Protein AF-A0A8D8C6A1-F1 (afdb_monomer_lite)

Secondary structure (DSSP, 8-state):
-HHHHHTSHHHHHHHHHTT----------TTSSHHHHHT--GGGGSSS--TT-TT--HHHHHHHHHHHHHHH-TTS--------EEEETTEEEESS-TT-

Foldseek 3Di:
DVLLVPVCLLVQLVVVVVPDDHDDADDDDVVPCRCQQAAFDPVCVPDDHDLPDPSGHPPSVSVVSNVVVVVVDPPDDDDDDDFDWDQDPNDIAGPVCNPD

Sequence (100 aa):
DDVVEYSGVKRLIEMAIEGFSCTAFCYGQTGSGKTHTLTGPPELFYGKPDPQHEYHGLVFRSFLYLFKLLQERKDTNFVLKASFLEIYNEKVIDLLNPGT

Radius of gyration: 15.27 Å; chains: 1; bounding box: 34×38×39 Å

Structure (mmCIF, N/CA/C/O backbone):
data_AF-A0A8D8C6A1-F1
#
_entry.id   AF-A0A8D8C6A1-F1
#
loop_
_atom_site.group_PDB
_atom_site.id
_atom_site.type_symbol
_atom_site.label_atom_id
_atom_site.label_alt_id
_atom_site.label_comp_id
_atom_site.label_asym_id
_atom_site.label_entity_id
_atom_site.label_seq_id
_atom_site.pdbx_PDB_ins_code
_atom_site.Cartn_x
_atom_site.Cartn_y
_atom_site.Cartn_z
_atom_site.occupancy
_atom_site.B_iso_or_equiv
_atom_site.auth_seq_id
_atom_site.auth_comp_id
_atom_site.auth_asym_id
_atom_site.auth_atom_id
_atom_site.pdbx_PDB_model_num
ATOM 1 N N . ASP A 1 1 ? 7.828 14.158 3.539 1.00 58.22 1 ASP A N 1
ATOM 2 C CA . ASP A 1 1 ? 6.422 14.170 4.008 1.00 58.22 1 ASP A CA 1
ATOM 3 C C . ASP A 1 1 ? 5.428 14.685 2.972 1.00 58.22 1 ASP A C 1
ATOM 5 O O . ASP A 1 1 ? 4.325 14.153 2.888 1.00 58.22 1 ASP A O 1
ATOM 9 N N . ASP A 1 2 ? 5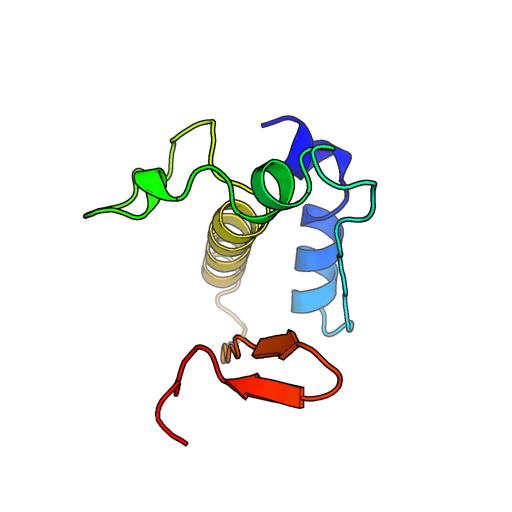.843 15.611 2.110 1.00 74.69 2 ASP A N 1
ATOM 10 C CA . ASP A 1 2 ? 5.016 16.269 1.088 1.00 74.69 2 ASP A CA 1
ATOM 11 C C . ASP A 1 2 ? 4.196 15.319 0.200 1.00 74.69 2 ASP A C 1
ATOM 13 O O . ASP A 1 2 ? 3.026 15.569 -0.072 1.00 74.69 2 ASP A O 1
ATOM 17 N N . VAL A 1 3 ? 4.763 14.189 -0.232 1.00 79.06 3 VAL A N 1
ATOM 18 C CA . VAL A 1 3 ? 4.087 13.296 -1.189 1.00 79.06 3 VAL A CA 1
ATOM 19 C C . VAL A 1 3 ? 2.798 12.691 -0.621 1.00 79.06 3 VAL A C 1
ATOM 21 O O . VAL A 1 3 ? 1.804 12.611 -1.336 1.00 79.06 3 VAL A O 1
ATOM 24 N N . VAL A 1 4 ? 2.762 12.282 0.650 1.00 80.50 4 VAL A N 1
ATOM 25 C CA . VAL A 1 4 ? 1.535 11.716 1.253 1.00 80.50 4 VAL A CA 1
ATOM 26 C C . VAL A 1 4 ? 0.486 12.802 1.485 1.00 80.50 4 VAL A C 1
ATOM 28 O O . VAL A 1 4 ? -0.705 12.543 1.329 1.00 80.50 4 VAL A O 1
ATOM 31 N N . GLU A 1 5 ? 0.933 14.008 1.830 1.00 81.56 5 GLU A N 1
ATOM 32 C CA . GLU A 1 5 ? 0.056 15.149 2.082 1.00 81.56 5 GLU A CA 1
ATOM 33 C C . GLU A 1 5 ? -0.628 15.630 0.795 1.00 81.56 5 GLU A C 1
ATOM 35 O O . GLU A 1 5 ? -1.849 15.765 0.750 1.00 81.56 5 GLU A O 1
ATOM 40 N N . TYR A 1 6 ? 0.138 15.813 -0.284 1.00 87.62 6 TYR A N 1
ATOM 41 C CA . TYR A 1 6 ? -0.365 16.424 -1.518 1.00 87.62 6 TYR A CA 1
ATOM 42 C C . TYR A 1 6 ? -0.894 15.427 -2.559 1.00 87.62 6 TYR A C 1
ATOM 44 O O . TYR A 1 6 ? -1.567 15.835 -3.502 1.00 87.62 6 TYR A O 1
ATOM 52 N N . SER A 1 7 ? -0.644 14.121 -2.410 1.00 90.19 7 SER A N 1
ATOM 53 C CA . SER A 1 7 ? -1.155 13.102 -3.352 1.00 90.19 7 SER A CA 1
ATOM 54 C C . SER A 1 7 ? -2.647 12.795 -3.202 1.00 90.19 7 SER A C 1
ATOM 56 O O . SER A 1 7 ? -3.209 12.086 -4.034 1.00 90.19 7 SER A O 1
ATOM 58 N N . GLY A 1 8 ? -3.293 13.263 -2.129 1.00 93.94 8 GLY A N 1
ATOM 59 C CA . GLY A 1 8 ? -4.675 12.902 -1.800 1.00 93.94 8 GLY A CA 1
ATOM 60 C C . GLY A 1 8 ? -4.838 11.485 -1.234 1.00 93.94 8 GLY A C 1
ATOM 61 O O . GLY A 1 8 ? -5.958 11.076 -0.930 1.00 93.94 8 GLY A O 1
ATOM 62 N N . VAL A 1 9 ? -3.744 10.740 -1.030 1.00 94.94 9 VAL A N 1
ATOM 63 C CA . VAL A 1 9 ? -3.781 9.354 -0.534 1.00 94.94 9 VAL A CA 1
ATOM 64 C C . VAL A 1 9 ? -4.391 9.254 0.867 1.00 94.94 9 VAL A C 1
ATOM 66 O O . VAL A 1 9 ? -5.143 8.318 1.120 1.00 94.94 9 VAL A O 1
ATOM 69 N N . LYS A 1 10 ? -4.167 10.232 1.758 1.00 94.69 10 LYS A N 1
ATOM 70 C CA . LYS A 1 10 ? -4.834 10.263 3.076 1.00 94.69 10 LYS A CA 1
ATOM 71 C C . LYS A 1 10 ? -6.357 10.246 2.954 1.00 94.69 10 LYS A C 1
ATOM 73 O O . LYS A 1 10 ? -7.007 9.411 3.573 1.00 94.69 10 LYS A O 1
ATOM 78 N N . ARG A 1 11 ? -6.909 11.091 2.078 1.00 96.06 11 ARG A N 1
ATOM 79 C CA . ARG A 1 11 ? -8.351 11.137 1.809 1.00 96.06 11 ARG A CA 1
ATOM 80 C C . ARG A 1 11 ? -8.862 9.823 1.214 1.00 96.06 11 ARG A C 1
ATOM 82 O O . ARG A 1 11 ? -9.944 9.377 1.575 1.00 96.06 11 ARG A O 1
ATOM 89 N N . LEU A 1 12 ? -8.096 9.187 0.322 1.00 97.12 12 LEU A N 1
ATOM 90 C CA . LEU A 1 12 ? -8.445 7.857 -0.196 1.00 97.12 12 LEU A CA 1
ATOM 91 C C . LEU A 1 12 ? -8.521 6.815 0.930 1.00 97.12 12 LEU A C 1
ATOM 93 O O . LEU A 1 12 ? -9.428 5.991 0.933 1.00 97.12 12 LEU A O 1
ATOM 97 N N . ILE A 1 13 ? -7.599 6.861 1.894 1.00 96.38 13 ILE A N 1
ATOM 98 C CA . ILE A 1 13 ? -7.596 5.946 3.042 1.00 96.38 13 ILE A CA 1
ATOM 99 C C . ILE A 1 13 ? -8.811 6.200 3.943 1.00 96.38 13 ILE A C 1
ATOM 101 O O . ILE A 1 13 ? -9.481 5.247 4.326 1.00 96.38 13 ILE A O 1
ATOM 105 N N . GLU A 1 14 ? -9.137 7.459 4.241 1.00 96.00 14 GLU A N 1
ATOM 106 C CA . GLU A 1 14 ? -10.332 7.812 5.023 1.00 96.00 14 GLU A CA 1
ATOM 107 C C . GLU A 1 14 ? -11.617 7.296 4.355 1.00 96.00 14 GLU A C 1
ATOM 109 O O . GLU A 1 14 ? -12.406 6.600 4.997 1.00 96.00 14 GLU A O 1
ATOM 114 N N . MET A 1 15 ? -11.775 7.529 3.046 1.00 97.56 15 MET A N 1
ATOM 115 C CA . MET A 1 15 ? -12.904 7.003 2.269 1.00 97.56 15 MET A CA 1
ATOM 116 C C . MET A 1 15 ? -12.927 5.464 2.251 1.00 97.56 15 MET A C 1
ATOM 118 O O . MET A 1 15 ? -13.993 4.860 2.346 1.00 97.56 15 MET A O 1
ATOM 122 N N . ALA A 1 16 ? -11.770 4.800 2.178 1.00 96.56 16 ALA A N 1
ATOM 123 C CA . ALA A 1 16 ? -11.709 3.340 2.227 1.00 96.56 16 ALA A CA 1
ATOM 124 C C . ALA A 1 16 ? -12.221 2.775 3.561 1.00 96.56 16 ALA A C 1
ATOM 126 O O . ALA A 1 16 ? -12.935 1.771 3.570 1.00 96.56 16 ALA A O 1
ATOM 127 N N . ILE A 1 17 ? -11.922 3.438 4.682 1.00 95.44 17 ILE A N 1
ATOM 128 C CA . ILE A 1 17 ? -12.435 3.052 6.007 1.00 95.44 17 ILE A CA 1
ATOM 129 C C . ILE A 1 17 ? -13.951 3.306 6.106 1.00 95.44 17 ILE A C 1
ATOM 131 O O . ILE A 1 17 ? -14.652 2.581 6.808 1.00 95.44 17 ILE A O 1
ATOM 135 N N . GLU A 1 18 ? -14.476 4.295 5.381 1.00 94.75 18 GLU A N 1
ATOM 136 C CA . GLU A 1 18 ? -15.920 4.552 5.246 1.00 94.75 18 GLU A CA 1
ATOM 137 C C . GLU A 1 18 ? -16.640 3.582 4.290 1.00 94.75 18 GLU A C 1
ATOM 139 O O . GLU A 1 18 ? -17.864 3.627 4.175 1.00 94.75 18 GLU A O 1
ATOM 144 N N . GLY A 1 19 ? -15.909 2.671 3.638 1.00 94.94 19 GLY A N 1
ATOM 145 C CA . GLY A 1 19 ? -16.471 1.625 2.781 1.00 94.94 19 GLY A CA 1
ATOM 146 C C . GLY A 1 19 ? -16.428 1.923 1.280 1.00 94.94 19 GLY A C 1
ATOM 147 O O . GLY A 1 19 ? -16.991 1.160 0.494 1.00 94.94 19 GLY A O 1
ATOM 148 N N . PHE A 1 20 ? -15.749 2.989 0.849 1.00 98.06 20 PHE A N 1
ATOM 149 C CA . PHE A 1 20 ? -15.567 3.289 -0.572 1.00 98.06 20 PHE A CA 1
ATOM 150 C C . PHE A 1 20 ? -14.401 2.503 -1.184 1.00 98.06 20 PHE A C 1
ATOM 152 O O . PHE A 1 20 ? -13.310 2.414 -0.621 1.00 98.06 20 PHE A O 1
ATOM 159 N N . SER A 1 21 ? -14.584 1.987 -2.400 1.00 97.50 21 SER A N 1
ATOM 160 C CA . SER A 1 21 ? -13.477 1.410 -3.171 1.00 97.50 21 SER A CA 1
ATOM 161 C C . SER A 1 21 ? -12.548 2.512 -3.680 1.00 97.50 21 SER A C 1
ATOM 163 O O . SER A 1 21 ? -12.974 3.396 -4.420 1.00 97.50 21 SER A O 1
ATOM 165 N N . CYS A 1 22 ? -11.273 2.445 -3.298 1.00 96.94 22 CYS A N 1
ATOM 166 C CA . CYS A 1 22 ? -10.262 3.438 -3.654 1.00 96.94 22 CYS A CA 1
ATOM 167 C C . CYS A 1 22 ? -9.095 2.786 -4.403 1.00 96.94 22 CYS A C 1
ATOM 169 O O . CYS A 1 22 ? -8.730 1.640 -4.141 1.00 96.94 22 CYS A O 1
ATOM 171 N N . THR A 1 23 ? -8.484 3.513 -5.338 1.00 96.00 23 THR A N 1
ATOM 172 C CA . THR A 1 23 ? -7.311 3.043 -6.089 1.00 96.00 23 THR A CA 1
ATOM 173 C C . THR A 1 23 ? -6.361 4.205 -6.340 1.00 96.00 23 THR A C 1
ATOM 175 O O . THR A 1 23 ? -6.788 5.290 -6.727 1.00 96.00 23 THR A O 1
ATOM 178 N N . ALA A 1 24 ? -5.069 3.964 -6.137 1.00 93.69 24 ALA A N 1
ATOM 179 C CA . ALA A 1 24 ? -3.992 4.878 -6.488 1.00 93.69 24 ALA A CA 1
ATOM 180 C C . ALA A 1 24 ? -2.912 4.096 -7.240 1.00 93.69 24 ALA A C 1
ATOM 182 O O . ALA A 1 24 ? -2.587 2.970 -6.869 1.00 93.69 24 ALA A O 1
ATOM 183 N N . PHE A 1 25 ? -2.356 4.690 -8.292 1.00 94.38 25 PHE A N 1
ATOM 184 C CA . PHE A 1 25 ? -1.263 4.104 -9.062 1.00 94.38 25 PHE A CA 1
ATOM 185 C C . PHE A 1 25 ? -0.300 5.199 -9.522 1.00 94.38 25 PHE A C 1
ATOM 187 O O . PHE A 1 25 ? -0.695 6.342 -9.749 1.00 94.38 25 PHE A O 1
ATOM 194 N N . CYS A 1 26 ? 0.979 4.852 -9.655 1.00 94.19 26 CYS A N 1
ATOM 195 C CA . CYS A 1 26 ? 1.993 5.756 -10.186 1.00 94.19 26 CYS A CA 1
ATOM 196 C C . CYS A 1 26 ? 2.155 5.531 -11.692 1.00 94.19 26 CYS A C 1
ATOM 198 O O . CYS A 1 26 ? 2.359 4.403 -12.138 1.00 94.19 26 CYS A O 1
ATOM 200 N N . TYR A 1 27 ? 2.134 6.612 -12.470 1.00 95.75 27 TYR A N 1
ATOM 201 C CA . TYR A 1 27 ? 2.299 6.581 -13.922 1.00 95.75 27 TYR A CA 1
ATOM 202 C C . TYR A 1 27 ? 3.439 7.506 -14.360 1.00 95.75 27 TYR A C 1
ATOM 204 O O . TYR A 1 27 ? 3.674 8.547 -13.751 1.00 95.75 27 TYR A O 1
ATOM 212 N N . GLY A 1 28 ? 4.167 7.115 -15.404 1.00 96.38 28 GLY A N 1
ATOM 213 C CA . GLY A 1 28 ? 5.304 7.869 -15.930 1.00 96.38 28 GLY A CA 1
ATOM 214 C C . GLY A 1 28 ? 6.317 6.986 -16.656 1.00 96.38 28 GLY A C 1
ATOM 215 O O . GLY A 1 28 ? 6.257 5.756 -16.581 1.00 96.38 28 GLY A O 1
ATOM 216 N N . GLN A 1 29 ? 7.271 7.604 -17.352 1.00 97.38 29 GLN A N 1
ATOM 217 C CA . GLN A 1 29 ? 8.322 6.890 -18.088 1.00 97.38 29 GLN A CA 1
ATOM 218 C C . GLN A 1 29 ? 9.249 6.074 -17.168 1.00 97.38 29 GLN A C 1
ATOM 220 O O . GLN A 1 29 ? 9.316 6.280 -15.953 1.00 97.38 29 GLN A O 1
ATOM 225 N N . THR A 1 30 ? 9.988 5.112 -17.720 1.00 95.69 30 THR A N 1
ATOM 226 C CA . THR A 1 30 ? 11.064 4.435 -16.976 1.00 95.69 30 THR A CA 1
ATOM 227 C C . THR A 1 30 ? 12.085 5.465 -16.486 1.00 95.69 30 THR A C 1
ATOM 229 O O . THR A 1 30 ? 12.414 6.409 -17.200 1.00 95.69 30 THR A O 1
ATOM 232 N N . GLY A 1 31 ? 12.523 5.327 -15.233 1.00 94.94 31 GLY A N 1
ATOM 233 C CA . GLY A 1 31 ? 13.394 6.306 -14.575 1.00 94.94 31 GLY A CA 1
ATOM 234 C C . GLY A 1 31 ? 12.680 7.533 -13.989 1.00 94.94 31 GLY A C 1
ATOM 235 O O . GLY A 1 31 ? 13.319 8.301 -13.285 1.00 94.94 31 GLY A O 1
ATOM 236 N N . SER A 1 32 ? 11.363 7.705 -14.176 1.00 95.44 32 SER A N 1
ATOM 237 C CA . SER A 1 32 ? 10.620 8.866 -13.641 1.00 95.44 32 SER A CA 1
ATOM 238 C C . SER A 1 32 ? 10.327 8.814 -12.134 1.00 95.44 32 SER A C 1
ATOM 240 O O . SER A 1 32 ? 9.544 9.617 -11.639 1.00 95.44 32 SER A O 1
ATOM 242 N N . GLY A 1 33 ? 10.864 7.827 -11.413 1.00 94.50 33 GLY A N 1
ATOM 243 C CA . GLY A 1 33 ? 10.663 7.696 -9.969 1.00 94.50 33 GLY A CA 1
ATOM 244 C C . GLY A 1 33 ? 9.406 6.944 -9.517 1.00 94.50 33 GLY A C 1
ATOM 245 O O . GLY A 1 33 ? 9.139 6.944 -8.326 1.00 94.50 33 GLY A O 1
ATOM 246 N N . LYS A 1 34 ? 8.661 6.242 -10.390 1.00 95.44 34 LYS A N 1
ATOM 247 C CA . LYS A 1 34 ? 7.459 5.464 -9.986 1.00 95.44 34 LYS A CA 1
ATOM 248 C C . LYS A 1 34 ? 7.699 4.552 -8.772 1.00 95.44 34 LYS A C 1
ATOM 250 O O . LYS A 1 34 ? 6.978 4.647 -7.787 1.00 95.44 34 LYS A O 1
ATOM 255 N N . THR A 1 35 ? 8.729 3.703 -8.830 1.00 93.62 35 THR A N 1
ATOM 256 C CA . THR A 1 35 ? 9.094 2.782 -7.737 1.00 93.62 35 THR A CA 1
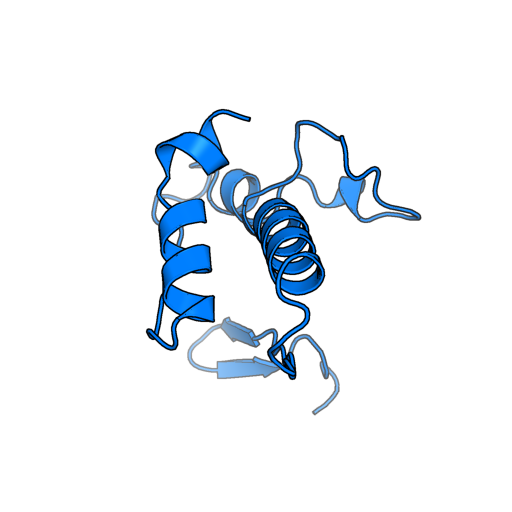ATOM 257 C C . THR A 1 35 ? 9.536 3.535 -6.485 1.00 93.62 35 THR A C 1
ATOM 259 O O . THR A 1 35 ? 9.152 3.173 -5.378 1.00 93.62 35 THR A O 1
ATOM 262 N N . HIS A 1 36 ? 10.288 4.624 -6.660 1.00 92.31 36 HIS A N 1
ATOM 263 C CA . HIS A 1 36 ? 10.726 5.478 -5.559 1.00 92.31 36 HIS A CA 1
ATOM 264 C C . HIS A 1 36 ? 9.535 6.134 -4.841 1.00 92.31 36 HIS A C 1
ATOM 266 O O . HIS A 1 36 ? 9.471 6.131 -3.619 1.00 92.31 36 HIS A O 1
ATOM 272 N N . THR A 1 37 ? 8.553 6.649 -5.583 1.00 93.38 37 THR A N 1
ATOM 273 C CA . THR A 1 37 ? 7.334 7.246 -5.023 1.00 93.38 37 THR A CA 1
ATOM 274 C C . THR A 1 37 ? 6.434 6.203 -4.361 1.00 93.38 37 THR A C 1
ATOM 276 O O . THR A 1 37 ? 5.917 6.447 -3.272 1.00 93.38 37 THR A O 1
ATOM 279 N N . LEU A 1 38 ? 6.225 5.048 -5.001 1.00 93.62 38 LEU A N 1
ATOM 280 C CA . LEU A 1 38 ? 5.292 4.033 -4.513 1.00 93.62 38 LEU A CA 1
ATOM 281 C C . LEU A 1 38 ? 5.856 3.249 -3.319 1.00 93.62 38 LEU A C 1
ATOM 283 O O . LEU A 1 38 ? 5.190 3.146 -2.290 1.00 93.62 38 LEU A O 1
ATOM 287 N N . THR A 1 39 ? 7.080 2.737 -3.439 1.00 91.62 39 THR A N 1
ATOM 288 C CA . THR A 1 39 ? 7.694 1.822 -2.462 1.00 91.62 39 THR A CA 1
ATOM 289 C C . THR A 1 39 ? 8.807 2.496 -1.666 1.00 91.62 39 THR A C 1
ATOM 291 O O . THR A 1 39 ? 8.890 2.316 -0.453 1.00 91.62 39 THR A O 1
ATOM 294 N N . GLY A 1 40 ? 9.618 3.322 -2.326 1.00 92.00 40 GLY A N 1
ATOM 295 C CA . GLY A 1 40 ? 10.877 3.826 -1.777 1.00 92.00 40 GLY A CA 1
ATOM 296 C C . GLY A 1 40 ? 12.050 2.868 -2.039 1.00 92.00 40 GLY A C 1
ATOM 297 O O . GLY A 1 40 ? 11.869 1.840 -2.701 1.00 92.00 40 GLY A O 1
ATOM 298 N N . PRO A 1 41 ? 13.263 3.211 -1.573 1.00 91.56 41 PRO A N 1
ATOM 299 C CA . PRO A 1 41 ? 14.449 2.368 -1.707 1.00 91.56 41 PRO A CA 1
ATOM 300 C C . PRO A 1 41 ? 14.256 0.987 -1.039 1.00 91.56 41 PRO A C 1
ATOM 302 O O . PRO A 1 41 ? 13.805 0.936 0.110 1.00 91.56 41 PRO A O 1
ATOM 305 N N . PRO A 1 42 ? 14.584 -0.137 -1.710 1.00 86.94 42 PRO A N 1
ATOM 306 C CA . PRO A 1 42 ? 14.445 -1.485 -1.142 1.00 86.94 42 PRO A CA 1
ATOM 307 C C . PRO A 1 42 ? 15.215 -1.687 0.168 1.00 86.94 42 PRO A C 1
ATOM 309 O O . PRO A 1 42 ? 14.799 -2.466 1.024 1.00 86.94 42 PRO A O 1
ATOM 312 N N . GLU A 1 43 ? 16.313 -0.954 0.344 1.00 89.00 43 GLU A N 1
ATOM 313 C CA . GLU A 1 43 ? 17.207 -1.042 1.495 1.00 89.00 43 GLU A CA 1
ATOM 314 C C . GLU A 1 43 ? 16.505 -0.706 2.814 1.00 89.00 43 GLU A C 1
ATOM 316 O O . GLU A 1 43 ? 16.898 -1.205 3.867 1.00 89.00 43 GLU A O 1
ATOM 321 N N . LEU A 1 44 ? 15.427 0.082 2.761 1.00 88.19 44 LEU A N 1
ATOM 322 C CA . LEU A 1 44 ? 14.634 0.452 3.937 1.00 88.19 44 LEU A CA 1
ATOM 323 C C . LEU A 1 44 ? 13.866 -0.721 4.546 1.00 88.19 44 LEU A C 1
ATOM 325 O O . LEU A 1 44 ? 13.396 -0.632 5.682 1.00 88.19 44 LEU A O 1
ATOM 329 N N . PHE A 1 45 ? 13.721 -1.806 3.789 1.00 85.44 45 PHE A N 1
ATOM 330 C CA . PHE A 1 45 ? 13.023 -3.013 4.212 1.00 85.44 45 PHE A CA 1
ATOM 331 C C . PHE A 1 45 ? 13.986 -4.118 4.661 1.00 85.44 45 PHE A C 1
ATOM 333 O O . PHE A 1 45 ? 13.533 -5.174 5.104 1.00 85.44 45 PHE A O 1
ATOM 340 N N . TYR A 1 46 ? 15.304 -3.899 4.591 1.00 87.00 46 TYR A N 1
ATOM 341 C CA . TYR A 1 46 ? 16.280 -4.846 5.119 1.00 87.00 46 TYR A CA 1
ATOM 342 C C . TYR A 1 46 ? 16.362 -4.732 6.646 1.00 87.00 46 TYR A C 1
ATOM 344 O O . TYR A 1 46 ? 16.720 -3.697 7.203 1.00 87.00 46 TYR A O 1
ATOM 352 N N . GLY A 1 47 ? 16.040 -5.821 7.345 1.00 85.31 47 GLY A N 1
ATOM 353 C CA . GLY A 1 47 ? 16.023 -5.848 8.807 1.00 85.31 47 GLY A CA 1
ATOM 354 C C . GLY A 1 47 ? 14.741 -5.247 9.384 1.00 85.31 47 GLY A C 1
ATOM 355 O O . GLY A 1 47 ? 13.646 -5.585 8.945 1.00 85.31 47 GLY A O 1
ATOM 356 N N . LYS A 1 48 ? 14.862 -4.406 10.418 1.00 85.69 48 LYS A N 1
ATOM 357 C CA . LYS A 1 48 ? 13.714 -3.731 11.039 1.00 85.69 48 LYS A CA 1
ATOM 358 C C . LYS A 1 48 ? 13.538 -2.355 10.384 1.00 85.69 48 LYS A C 1
ATOM 360 O O . LYS A 1 48 ? 14.392 -1.501 10.623 1.00 85.69 48 LYS A O 1
ATOM 365 N N . PRO A 1 49 ? 12.455 -2.114 9.622 1.00 83.69 49 PRO A N 1
ATOM 366 C CA . PRO A 1 49 ? 12.226 -0.816 9.001 1.00 83.69 49 PRO A CA 1
ATOM 367 C C . PRO A 1 49 ? 12.095 0.265 10.072 1.00 83.69 49 PRO A C 1
ATOM 369 O O . PRO A 1 49 ? 11.328 0.096 11.025 1.00 83.69 49 PRO A O 1
ATOM 372 N N . ASP A 1 50 ? 12.818 1.372 9.916 1.00 89.56 50 ASP A N 1
ATOM 373 C CA . ASP A 1 50 ? 12.598 2.576 10.717 1.00 89.56 50 ASP A CA 1
ATOM 374 C C . ASP A 1 50 ? 11.323 3.273 10.220 1.00 89.56 50 ASP A C 1
ATOM 376 O O . ASP A 1 50 ? 11.324 3.777 9.096 1.00 89.56 50 ASP A O 1
ATOM 380 N N . PRO A 1 51 ? 10.233 3.336 11.009 1.00 85.12 51 PRO A N 1
ATOM 381 C CA . PRO A 1 51 ? 8.982 3.941 10.564 1.00 85.12 51 PRO A CA 1
ATOM 382 C C . PRO A 1 51 ? 9.091 5.433 10.228 1.00 85.12 51 PRO A C 1
ATOM 384 O O . PRO A 1 51 ? 8.215 5.962 9.545 1.00 85.12 51 PRO A O 1
ATOM 387 N N . GLN A 1 52 ? 10.129 6.111 10.726 1.00 86.00 52 GLN A N 1
ATOM 388 C CA . GLN A 1 52 ? 10.328 7.552 10.564 1.00 86.00 52 GLN A CA 1
ATOM 389 C C . GLN A 1 52 ? 11.243 7.901 9.387 1.00 86.00 52 GLN A C 1
ATOM 391 O O . GLN A 1 52 ? 11.451 9.081 9.108 1.00 86.00 52 GLN A O 1
ATOM 396 N N . HIS A 1 53 ? 11.761 6.902 8.665 1.00 89.44 53 HIS A N 1
ATOM 397 C CA . HIS A 1 53 ? 12.687 7.150 7.571 1.00 89.44 53 HIS A CA 1
ATOM 398 C C . HIS A 1 53 ? 12.034 7.971 6.445 1.00 89.44 53 HIS A C 1
ATOM 400 O O . HIS A 1 53 ? 10.990 7.605 5.895 1.00 89.44 53 HIS A O 1
ATOM 406 N N . GLU A 1 54 ? 12.672 9.078 6.061 1.00 87.12 54 GLU A N 1
ATOM 407 C CA . GLU A 1 54 ? 12.093 10.056 5.131 1.00 87.12 54 GLU A CA 1
ATOM 408 C C . GLU A 1 54 ? 11.868 9.497 3.714 1.00 87.12 54 GLU A C 1
ATOM 410 O O . GLU A 1 54 ? 10.958 9.932 3.007 1.00 87.12 54 GLU A O 1
ATOM 415 N N . TYR A 1 55 ? 12.628 8.472 3.326 1.00 88.56 55 TYR A N 1
ATOM 416 C CA . TYR A 1 55 ? 12.552 7.860 1.997 1.00 88.56 55 TYR A CA 1
ATOM 417 C C . TYR A 1 55 ? 11.505 6.743 1.857 1.00 88.56 55 TYR A C 1
ATOM 419 O O . TYR A 1 55 ? 11.405 6.142 0.788 1.00 88.56 55 TYR A O 1
ATOM 427 N N . HIS A 1 56 ? 10.708 6.450 2.893 1.00 92.19 56 HIS A N 1
ATOM 428 C CA . HIS A 1 56 ? 9.586 5.517 2.738 1.00 92.19 56 HIS A CA 1
ATOM 429 C C . HIS A 1 56 ? 8.602 6.004 1.673 1.00 92.19 56 HIS A C 1
ATOM 431 O O . HIS A 1 56 ? 8.191 7.168 1.689 1.00 92.19 56 HIS A O 1
ATOM 437 N N . GLY A 1 57 ? 8.197 5.107 0.775 1.00 92.44 57 GLY A N 1
ATOM 438 C CA . GLY A 1 57 ? 7.217 5.406 -0.265 1.00 92.44 57 GLY A CA 1
ATOM 439 C C . GLY A 1 57 ? 5.776 5.473 0.247 1.00 92.44 57 GLY A C 1
ATOM 440 O O . GLY A 1 57 ? 5.477 5.277 1.432 1.00 92.44 57 GLY A O 1
ATOM 441 N N . LEU A 1 58 ? 4.859 5.727 -0.686 1.00 93.38 58 LEU A N 1
ATOM 442 C CA . LEU A 1 58 ? 3.423 5.815 -0.430 1.00 93.38 58 LEU A CA 1
ATOM 443 C C . LEU A 1 58 ? 2.863 4.565 0.251 1.00 93.38 58 LEU A C 1
ATOM 445 O O . LEU A 1 58 ? 2.096 4.717 1.195 1.00 93.38 58 LEU A O 1
ATOM 449 N N . VAL A 1 59 ? 3.231 3.353 -0.178 1.00 92.62 59 VAL A N 1
ATOM 450 C CA . VAL A 1 59 ? 2.658 2.101 0.355 1.00 92.62 59 VAL A CA 1
ATOM 451 C C . VAL A 1 59 ? 2.910 1.979 1.858 1.00 92.62 59 VAL A C 1
ATOM 453 O O . VAL A 1 59 ? 1.966 1.830 2.633 1.00 92.62 59 VAL A O 1
ATOM 456 N N . PHE A 1 60 ? 4.166 2.108 2.288 1.00 92.75 60 PHE A N 1
ATOM 457 C CA . PHE A 1 60 ? 4.528 1.970 3.699 1.00 92.75 60 PHE A CA 1
ATOM 458 C C . PHE A 1 60 ? 3.871 3.056 4.563 1.00 92.75 60 PHE A C 1
ATOM 460 O O . PHE A 1 60 ? 3.231 2.757 5.574 1.00 92.75 60 PHE A O 1
ATOM 467 N N . ARG A 1 61 ? 3.945 4.320 4.126 1.00 92.38 61 ARG A N 1
ATOM 468 C CA . ARG A 1 61 ? 3.332 5.453 4.837 1.00 92.38 61 ARG A CA 1
ATOM 469 C C . ARG A 1 61 ? 1.801 5.358 4.891 1.00 92.38 61 ARG A C 1
ATOM 471 O O . ARG A 1 61 ? 1.204 5.751 5.892 1.00 92.38 61 ARG A O 1
ATOM 478 N N . SER A 1 62 ? 1.174 4.802 3.853 1.00 94.06 62 SER A N 1
ATOM 479 C CA . SER A 1 62 ? -0.272 4.546 3.808 1.00 94.06 62 SER A CA 1
ATOM 480 C C . SER A 1 62 ? -0.687 3.524 4.855 1.00 94.06 62 SER A C 1
ATOM 482 O O . SER A 1 62 ? -1.663 3.754 5.563 1.00 94.06 62 SER A O 1
ATOM 484 N N . PHE A 1 63 ? 0.072 2.434 5.009 1.00 93.69 63 PHE A N 1
ATOM 485 C CA . PHE A 1 63 ? -0.196 1.451 6.057 1.00 93.69 63 PHE A CA 1
ATOM 486 C C . PHE A 1 63 ? -0.048 2.050 7.456 1.00 93.69 63 PHE A C 1
ATOM 488 O O . PHE A 1 63 ? -0.932 1.842 8.284 1.00 93.69 63 PHE A O 1
ATOM 495 N N . LEU A 1 64 ? 0.999 2.842 7.720 1.00 93.25 64 LEU A N 1
ATOM 496 C CA . LEU A 1 64 ? 1.152 3.523 9.014 1.00 93.25 64 LEU A CA 1
ATOM 497 C C . LEU A 1 64 ? -0.062 4.402 9.348 1.00 93.25 64 LEU A C 1
ATOM 499 O O . LEU A 1 64 ? -0.583 4.348 10.463 1.00 93.25 64 LEU A O 1
ATOM 503 N N . TYR A 1 65 ? -0.528 5.190 8.377 1.00 94.06 65 TYR A N 1
ATOM 504 C CA . TYR A 1 65 ? -1.688 6.058 8.559 1.00 94.06 65 TYR A CA 1
ATOM 505 C C . TYR A 1 65 ? -2.996 5.270 8.712 1.00 94.06 65 TYR A C 1
ATOM 507 O O . TYR A 1 65 ? -3.778 5.565 9.614 1.00 94.06 65 TYR A O 1
ATOM 515 N N . LEU A 1 66 ? -3.199 4.223 7.905 1.00 95.62 66 LEU A N 1
ATOM 516 C CA . LEU A 1 66 ? -4.335 3.310 8.029 1.00 95.62 66 LEU A CA 1
ATOM 517 C C . LEU A 1 66 ? -4.388 2.705 9.436 1.00 95.62 66 LEU A C 1
ATOM 519 O O . LEU A 1 66 ? -5.397 2.852 10.116 1.00 95.62 66 LEU A O 1
ATOM 523 N N . PHE A 1 67 ? -3.304 2.083 9.909 1.00 95.12 67 PHE A N 1
ATOM 524 C CA . PHE A 1 67 ? -3.279 1.459 11.235 1.00 95.12 67 PHE A CA 1
ATOM 525 C C . PHE A 1 67 ? -3.547 2.460 12.361 1.00 95.12 67 PHE A C 1
ATOM 527 O O . PHE A 1 67 ? -4.256 2.115 13.307 1.00 95.12 67 PHE A O 1
ATOM 534 N N . LYS A 1 68 ? -3.049 3.698 12.243 1.00 94.88 68 LYS A N 1
ATOM 535 C CA . LYS A 1 68 ? -3.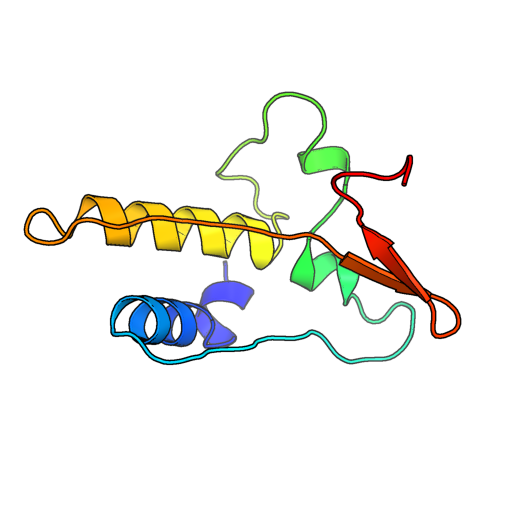381 4.777 13.180 1.00 94.88 68 LYS A CA 1
ATOM 536 C C . LYS A 1 68 ? -4.894 5.035 13.223 1.00 94.88 68 LYS A C 1
ATOM 538 O O . LYS A 1 68 ? -5.475 5.003 14.303 1.00 94.88 68 LYS A O 1
ATOM 543 N N . LEU A 1 69 ? -5.537 5.231 12.070 1.00 95.19 69 LEU A N 1
ATOM 544 C CA . LEU A 1 69 ? -6.981 5.494 12.000 1.00 95.19 69 LEU A CA 1
ATOM 545 C C . LEU A 1 69 ? -7.819 4.323 12.531 1.00 95.19 69 LEU A C 1
ATOM 547 O O . LEU A 1 69 ? -8.829 4.536 13.201 1.00 95.19 69 LEU A O 1
ATOM 551 N N . LEU A 1 70 ? -7.396 3.083 12.268 1.00 95.50 70 LEU A N 1
ATOM 552 C CA . LEU A 1 70 ? -8.089 1.901 12.783 1.00 95.50 70 LEU A CA 1
ATOM 553 C C . LEU A 1 70 ? -8.004 1.804 14.314 1.00 95.50 70 LEU A C 1
ATOM 555 O O . LEU A 1 70 ? -8.981 1.421 14.948 1.00 95.50 70 LEU A O 1
ATOM 559 N N . GLN A 1 71 ? -6.872 2.178 14.921 1.00 93.88 71 GLN A N 1
ATOM 560 C CA . GLN A 1 71 ? -6.715 2.194 16.383 1.00 93.88 71 GLN A CA 1
ATOM 561 C C . GLN A 1 71 ? -7.578 3.264 17.070 1.00 93.88 71 GLN A C 1
ATOM 563 O O . GLN A 1 71 ? -7.961 3.099 18.231 1.00 93.88 71 GLN A O 1
ATOM 568 N N . GLU A 1 72 ? -7.887 4.356 16.371 1.00 94.62 72 GLU A N 1
ATOM 569 C CA . GLU A 1 72 ? -8.725 5.445 16.883 1.00 94.62 72 GLU A CA 1
ATOM 570 C C . GLU A 1 72 ? -10.224 5.074 16.900 1.00 94.62 72 GLU A C 1
ATOM 572 O O . GLU A 1 72 ? -10.972 5.581 17.740 1.00 94.62 72 GLU A O 1
ATOM 577 N N . ARG A 1 73 ? -10.667 4.142 16.042 1.00 93.50 73 ARG A N 1
ATOM 578 C CA . ARG A 1 73 ? -12.069 3.698 15.929 1.00 93.50 73 ARG A CA 1
ATOM 579 C C . ARG A 1 73 ? -12.354 2.450 16.773 1.00 93.50 73 ARG A C 1
ATOM 581 O O . ARG A 1 73 ? -12.267 1.322 16.297 1.00 93.50 73 ARG A O 1
ATOM 588 N N . LYS A 1 74 ? -12.715 2.656 18.043 1.00 90.94 74 LYS A N 1
ATOM 589 C CA . LYS A 1 74 ? -12.966 1.573 19.023 1.00 90.94 74 LYS A CA 1
ATOM 590 C C . LYS A 1 74 ? -14.336 0.895 18.904 1.00 90.94 74 LYS A C 1
ATOM 592 O O . LYS A 1 74 ? -14.561 -0.136 19.528 1.00 90.94 74 LYS A O 1
ATOM 597 N N . ASP A 1 75 ? -15.253 1.496 18.164 1.00 94.44 75 ASP A N 1
ATOM 598 C CA . ASP A 1 75 ? -16.644 1.072 17.984 1.00 94.44 75 ASP A CA 1
ATOM 599 C C . ASP A 1 75 ? -16.849 0.152 16.770 1.00 94.44 75 ASP A C 1
ATOM 601 O O . ASP A 1 75 ? -17.937 -0.387 16.577 1.00 94.44 75 ASP A O 1
ATOM 605 N N . THR A 1 76 ? -15.805 -0.057 15.964 1.00 93.69 76 THR A N 1
ATOM 606 C CA . THR A 1 76 ? -15.861 -0.838 14.726 1.00 93.69 76 THR A CA 1
ATOM 607 C C . THR A 1 76 ? -14.802 -1.939 14.728 1.00 93.69 76 THR A C 1
ATOM 609 O O . THR A 1 76 ? -13.647 -1.709 15.077 1.00 93.69 76 THR A O 1
ATOM 612 N N . ASN A 1 77 ? -15.179 -3.143 14.289 1.00 93.25 77 ASN A N 1
ATOM 613 C CA . ASN A 1 77 ? -14.237 -4.241 14.075 1.00 93.25 77 ASN A CA 1
ATOM 614 C C . ASN A 1 77 ? -13.764 -4.252 12.621 1.00 93.25 77 ASN A C 1
ATOM 616 O O . ASN A 1 77 ? -14.578 -4.333 11.702 1.00 93.25 77 ASN A O 1
ATOM 620 N N . PHE A 1 78 ? -12.448 -4.240 12.416 1.00 94.62 78 PHE A N 1
ATOM 621 C CA . PHE A 1 78 ? -11.842 -4.269 11.087 1.00 94.62 78 PHE A CA 1
ATOM 622 C C . PHE A 1 78 ? -11.155 -5.607 10.820 1.00 94.62 78 PHE A C 1
ATOM 624 O O . PHE A 1 78 ? -10.464 -6.150 11.681 1.00 94.62 78 PHE A O 1
ATOM 631 N N . VAL A 1 79 ? -11.304 -6.116 9.596 1.00 95.12 79 VAL A N 1
ATOM 632 C CA . VAL A 1 79 ? -10.544 -7.263 9.087 1.00 95.12 79 VAL A CA 1
ATOM 633 C C . VAL A 1 79 ? -9.763 -6.800 7.870 1.00 95.12 79 VAL A C 1
ATOM 635 O O . VAL A 1 79 ? -10.349 -6.449 6.848 1.00 95.12 79 VAL A O 1
ATOM 638 N N . LEU A 1 80 ? -8.436 -6.812 7.974 1.00 95.19 80 LEU A N 1
ATOM 639 C CA . LEU A 1 80 ? -7.549 -6.462 6.871 1.00 95.19 80 LEU A CA 1
ATOM 640 C C . LEU A 1 80 ? -7.098 -7.719 6.134 1.00 95.19 80 LEU A C 1
ATOM 642 O O . LEU A 1 80 ? -6.688 -8.705 6.744 1.00 95.19 80 LEU A O 1
ATOM 646 N N . LYS A 1 81 ? -7.152 -7.659 4.806 1.00 95.75 81 LYS A N 1
ATOM 647 C CA . LYS A 1 81 ? -6.599 -8.667 3.901 1.00 95.75 81 LYS A CA 1
ATOM 648 C C . LYS A 1 81 ? -5.764 -7.946 2.853 1.00 95.75 81 LYS A C 1
ATOM 650 O O . LYS A 1 81 ? -6.150 -6.873 2.398 1.00 95.75 81 LYS A O 1
ATO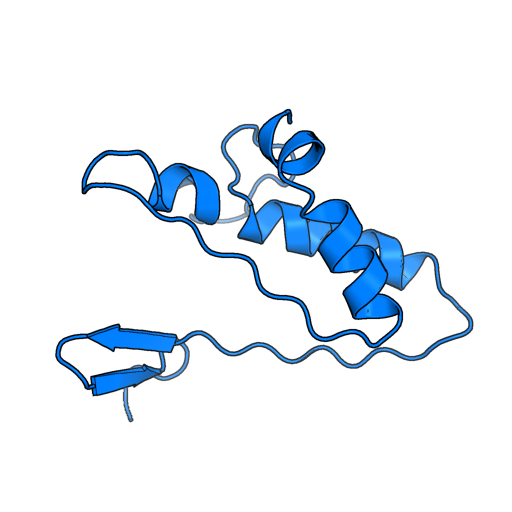M 655 N N . ALA A 1 82 ? -4.638 -8.536 2.479 1.00 95.31 82 ALA A N 1
ATOM 656 C CA . ALA A 1 82 ? -3.751 -8.004 1.455 1.00 95.31 82 ALA A CA 1
ATOM 657 C C . ALA A 1 82 ? -3.413 -9.101 0.445 1.00 95.31 82 ALA A C 1
ATOM 659 O O . ALA A 1 82 ? -3.385 -10.283 0.781 1.00 95.31 82 ALA A O 1
ATOM 660 N N . SER A 1 83 ? -3.160 -8.680 -0.788 1.00 95.56 83 SER A N 1
ATOM 661 C CA . SER A 1 83 ? -2.597 -9.502 -1.858 1.00 95.56 83 SER A CA 1
ATOM 662 C C . SER A 1 83 ? -1.499 -8.688 -2.531 1.00 95.56 83 SER A C 1
ATOM 664 O O . SER A 1 83 ? -1.560 -7.455 -2.519 1.00 95.56 83 SER A O 1
ATOM 666 N N . PHE A 1 84 ? -0.488 -9.359 -3.077 1.00 95.38 84 PHE A N 1
ATOM 667 C CA . PHE A 1 84 ? 0.580 -8.693 -3.808 1.00 95.38 84 PHE A CA 1
ATOM 668 C C . PHE A 1 84 ? 0.839 -9.450 -5.103 1.00 95.38 84 PHE A C 1
ATOM 670 O O . PHE A 1 84 ? 1.218 -10.615 -5.080 1.00 95.38 84 PHE A O 1
ATOM 677 N N . LEU A 1 85 ? 0.551 -8.795 -6.223 1.00 95.12 85 LEU A N 1
ATOM 678 C CA . LEU A 1 85 ? 0.492 -9.416 -7.540 1.00 95.12 85 LEU A CA 1
ATOM 679 C C . LEU A 1 85 ? 1.368 -8.631 -8.515 1.00 95.12 85 LEU A C 1
ATOM 681 O O . LEU A 1 85 ? 1.389 -7.398 -8.478 1.00 95.12 85 LEU A O 1
ATOM 685 N N . GLU A 1 86 ? 2.026 -9.346 -9.419 1.00 95.56 86 GLU A N 1
ATOM 686 C CA . GLU A 1 86 ? 2.719 -8.780 -10.572 1.00 95.56 86 GLU A CA 1
ATOM 687 C C . GLU A 1 86 ? 2.015 -9.205 -11.862 1.00 95.56 86 GLU A C 1
ATOM 689 O O . GLU A 1 86 ? 1.604 -10.355 -12.011 1.00 95.56 86 GLU A O 1
ATOM 694 N N . ILE A 1 87 ? 1.880 -8.269 -12.803 1.00 95.69 87 ILE A N 1
ATOM 695 C CA . ILE A 1 87 ? 1.453 -8.570 -14.169 1.00 95.69 87 ILE A CA 1
ATOM 696 C C . ILE A 1 87 ? 2.680 -8.442 -15.064 1.00 95.69 87 ILE A C 1
ATOM 698 O O . ILE A 1 87 ? 3.179 -7.338 -15.287 1.00 95.69 87 ILE A O 1
ATOM 702 N N . TYR A 1 88 ? 3.150 -9.570 -15.589 1.00 95.94 88 TYR A N 1
ATOM 703 C CA . TYR A 1 88 ? 4.294 -9.625 -16.490 1.00 95.94 88 TYR A CA 1
ATOM 704 C C . TYR A 1 88 ? 3.957 -10.476 -17.711 1.00 95.94 88 TYR A C 1
ATOM 706 O O . TYR A 1 88 ? 3.616 -11.651 -17.586 1.00 95.94 88 TYR A O 1
ATOM 714 N N . ASN A 1 89 ? 4.064 -9.887 -18.906 1.00 95.69 89 ASN A N 1
ATOM 715 C CA . ASN A 1 89 ? 3.747 -10.553 -20.174 1.00 95.69 89 ASN A CA 1
ATOM 716 C C . ASN A 1 89 ? 2.357 -11.228 -20.165 1.00 95.69 89 ASN A C 1
ATOM 718 O O . ASN A 1 89 ? 2.239 -12.423 -20.437 1.00 95.69 89 ASN A O 1
ATOM 722 N N . GLU A 1 90 ? 1.322 -10.474 -19.778 1.00 95.56 90 GLU A N 1
ATOM 723 C CA . GLU A 1 90 ? -0.070 -10.945 -19.648 1.00 95.56 90 GLU A CA 1
ATOM 724 C C . GLU A 1 90 ? -0.280 -12.114 -18.663 1.00 95.56 90 GLU A C 1
ATOM 726 O O . GLU A 1 90 ? -1.345 -12.732 -18.637 1.00 95.56 90 GLU A O 1
ATOM 731 N N . LYS A 1 91 ? 0.715 -12.423 -17.822 1.00 94.62 91 LYS A N 1
ATOM 732 C CA . LYS A 1 91 ? 0.601 -13.412 -16.748 1.00 94.62 91 LYS A CA 1
ATOM 733 C C . LYS A 1 91 ? 0.506 -12.715 -15.404 1.00 94.62 91 LYS A C 1
ATOM 735 O O . LYS A 1 91 ? 1.281 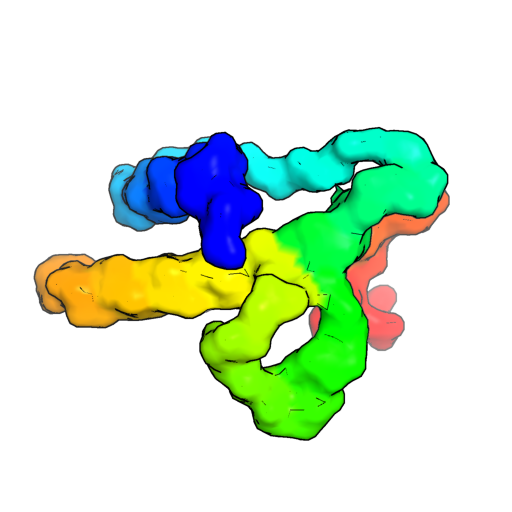-11.806 -15.118 1.00 94.62 91 LYS A O 1
ATOM 740 N N . VAL A 1 92 ? -0.431 -13.183 -14.586 1.00 94.88 92 VAL A N 1
ATOM 741 C CA . VAL A 1 92 ? -0.568 -12.776 -13.187 1.00 94.88 92 VAL A CA 1
ATOM 742 C C . VAL A 1 92 ? 0.295 -13.701 -12.338 1.00 94.88 92 VAL A C 1
ATOM 744 O O . VAL A 1 92 ? 0.142 -14.919 -12.409 1.00 94.88 92 VAL A O 1
ATOM 747 N N . ILE A 1 93 ? 1.199 -13.120 -11.558 1.00 95.50 93 ILE A N 1
ATOM 748 C CA . ILE A 1 93 ? 2.126 -13.818 -10.667 1.00 95.50 93 ILE A CA 1
ATOM 749 C C . ILE A 1 93 ? 1.792 -13.407 -9.233 1.00 95.50 93 ILE A C 1
ATOM 751 O O . ILE A 1 93 ? 1.727 -12.213 -8.930 1.00 95.50 93 ILE A O 1
ATOM 755 N N . ASP A 1 94 ? 1.580 -14.387 -8.354 1.00 96.00 94 AS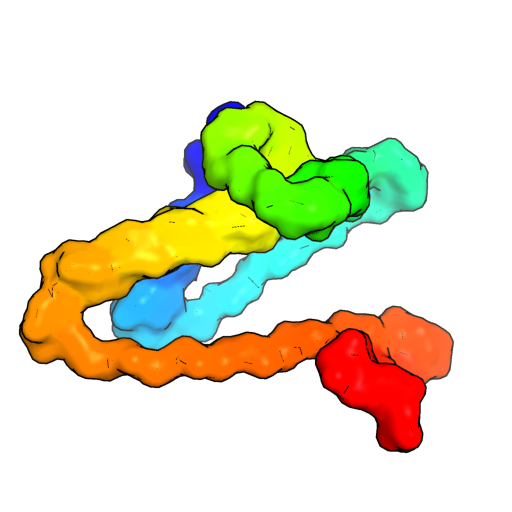P A N 1
ATOM 756 C CA . ASP A 1 94 ? 1.410 -14.140 -6.922 1.00 96.00 94 ASP A CA 1
ATOM 757 C C . ASP A 1 94 ? 2.780 -13.964 -6.255 1.00 96.00 94 ASP A C 1
ATOM 759 O O . ASP A 1 94 ? 3.572 -14.901 -6.153 1.00 96.00 94 ASP A O 1
ATOM 763 N N . LEU A 1 95 ? 3.065 -12.747 -5.788 1.00 94.62 95 LEU A N 1
ATOM 764 C CA . LEU A 1 95 ? 4.335 -12.416 -5.141 1.00 94.62 95 LEU A CA 1
ATOM 765 C C . LEU A 1 95 ? 4.406 -12.914 -3.692 1.00 94.62 95 LEU A C 1
ATOM 767 O O . LEU A 1 95 ? 5.496 -12.977 -3.123 1.00 94.62 95 LEU A O 1
ATOM 771 N N . LEU A 1 96 ? 3.269 -13.267 -3.084 1.00 94.00 96 LEU A N 1
ATOM 772 C CA . LEU A 1 96 ? 3.220 -13.892 -1.760 1.00 94.00 96 LEU A CA 1
ATOM 773 C C . LEU A 1 96 ? 3.314 -15.419 -1.844 1.00 94.00 96 LEU A C 1
ATOM 775 O O . LEU A 1 96 ? 3.614 -16.062 -0.837 1.00 94.00 96 LEU A O 1
ATOM 779 N N . ASN A 1 97 ? 3.103 -15.991 -3.032 1.00 92.31 97 ASN A N 1
ATOM 780 C CA . ASN A 1 97 ? 3.258 -17.416 -3.290 1.00 92.31 97 ASN A CA 1
ATOM 781 C C . ASN A 1 97 ? 3.964 -17.692 -4.635 1.00 92.31 97 ASN A C 1
ATOM 783 O O . ASN A 1 97 ? 3.352 -18.217 -5.565 1.00 92.31 97 ASN A O 1
ATOM 787 N N . PRO A 1 98 ? 5.273 -17.402 -4.742 1.00 76.06 98 PRO A N 1
ATOM 788 C CA . PRO A 1 98 ? 6.019 -17.519 -5.999 1.00 76.06 98 PRO A CA 1
ATOM 789 C C . PRO A 1 98 ? 6.249 -18.967 -6.484 1.00 76.06 98 PRO A C 1
ATOM 791 O O . PRO A 1 98 ? 6.959 -19.178 -7.464 1.00 76.06 98 PRO A O 1
ATOM 794 N N . GLY A 1 99 ? 5.697 -19.970 -5.788 1.00 67.94 99 GLY A N 1
ATOM 795 C CA . GLY A 1 99 ? 5.852 -21.400 -6.084 1.00 67.94 99 GLY A CA 1
ATOM 796 C C . GLY A 1 99 ? 4.613 -22.096 -6.661 1.00 67.94 99 GLY A C 1
ATOM 797 O O . GLY A 1 99 ? 4.666 -23.307 -6.875 1.00 67.94 99 GLY A O 1
ATOM 798 N N . THR A 1 100 ? 3.517 -21.371 -6.888 1.00 52.97 100 THR A N 1
ATOM 799 C CA . THR A 1 100 ? 2.317 -21.851 -7.606 1.00 52.97 100 THR A CA 1
ATOM 800 C C . THR A 1 100 ? 2.194 -21.174 -8.954 1.00 52.97 100 THR A C 1
ATOM 802 O O . THR A 1 100 ? 1.870 -21.886 -9.928 1.00 52.97 100 THR A O 1
#

InterPro domains:
  IPR001752 Kinesin motor domain [PF00225] (7-98)
  IPR001752 Kinesin motor domain [PS50067] (1-100)
  IPR027417 P-loop containing nucleoside triphosphate hydrolase [SSF52540] (9-99)
  IPR027640 Kinesin-like protein [PTHR47968] (8-98)
  IPR036961 Kinesin motor domain superfamily [G3DSA:3.40.850.10] (1-100)

pLDDT: mean 91.63, std 7.31, range [52.97, 98.06]

Organism: Culex pipiens (NCBI:txid7175)